Protein AF-A0AAW5UJR3-F1 (afdb_monomer_lite)

pLDDT: mean 90.58, std 7.36, range [49.19, 96.69]

Foldseek 3Di:
DDQKKKWKWKDKVPDDIDTPDMDSDPVVLQVVVVVVQVVQVPDPQWDKADDDRQKIKIWGDDPNDTIIMIIGIDMD

Structure (mmCIF, N/CA/C/O backbon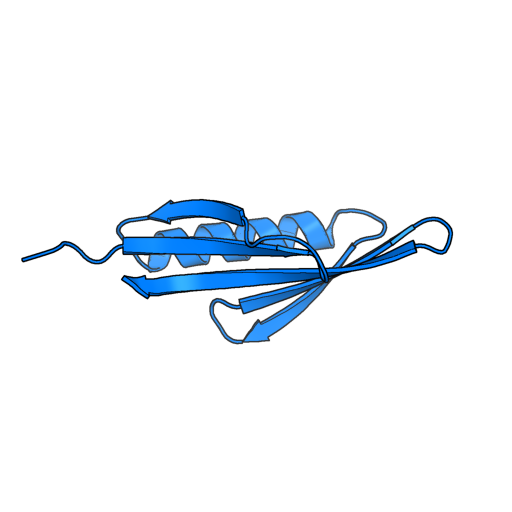e):
data_AF-A0AAW5UJR3-F1
#
_entry.id   AF-A0AAW5UJR3-F1
#
loop_
_atom_site.group_PDB
_atom_site.id
_atom_site.type_symbol
_atom_site.label_atom_id
_atom_site.label_alt_id
_atom_site.label_comp_id
_atom_site.label_asym_id
_atom_site.label_entity_id
_atom_site.label_seq_id
_atom_site.pdbx_PDB_ins_code
_atom_site.Cartn_x
_atom_site.Cartn_y
_atom_site.Cartn_z
_atom_site.occupancy
_atom_site.B_iso_or_equiv
_atom_site.auth_seq_id
_atom_site.auth_comp_id
_atom_site.auth_asym_id
_atom_site.auth_atom_id
_atom_site.pdbx_PDB_model_num
ATOM 1 N N . MET A 1 1 ? -8.451 2.164 27.632 1.00 49.19 1 MET A N 1
ATOM 2 C CA . MET A 1 1 ? -8.411 1.229 26.485 1.00 49.19 1 MET A CA 1
ATOM 3 C C . MET A 1 1 ? -7.827 1.968 25.296 1.00 49.19 1 MET A C 1
ATOM 5 O O . MET A 1 1 ? -8.392 2.986 24.912 1.00 49.19 1 MET A O 1
ATOM 9 N N . ALA A 1 2 ? -6.678 1.532 24.776 1.00 67.50 2 ALA A N 1
ATOM 10 C CA . ALA A 1 2 ? -6.095 2.132 23.578 1.00 67.50 2 ALA A CA 1
ATOM 11 C C . ALA A 1 2 ? -7.082 1.991 22.405 1.00 67.50 2 ALA A C 1
ATOM 13 O O . ALA A 1 2 ? -7.661 0.926 22.193 1.00 67.50 2 ALA A O 1
ATOM 14 N N . ARG A 1 3 ? -7.342 3.093 21.698 1.00 71.56 3 ARG A N 1
ATOM 15 C CA . ARG A 1 3 ? -8.180 3.102 20.494 1.00 71.56 3 ARG A CA 1
ATOM 16 C C . ARG A 1 3 ? -7.363 2.464 19.371 1.00 71.56 3 ARG A C 1
ATOM 18 O O . ARG A 1 3 ? -6.225 2.880 19.181 1.00 71.56 3 ARG A O 1
ATOM 25 N N . ALA A 1 4 ? -7.938 1.501 18.651 1.00 84.44 4 ALA A N 1
ATOM 26 C CA . ALA A 1 4 ? -7.253 0.853 17.533 1.00 84.44 4 ALA A CA 1
ATOM 27 C C . ALA A 1 4 ? -6.764 1.898 16.518 1.00 84.44 4 ALA A C 1
ATOM 29 O O . ALA A 1 4 ? -7.523 2.802 16.146 1.00 84.44 4 ALA A O 1
ATOM 30 N N . LYS A 1 5 ? -5.516 1.760 16.073 1.00 91.31 5 LYS A N 1
ATOM 31 C CA . LYS A 1 5 ? -4.932 2.580 15.010 1.00 91.31 5 LYS A CA 1
ATOM 32 C C . LYS A 1 5 ? -4.535 1.696 13.834 1.00 91.31 5 LYS A C 1
ATOM 34 O O . LYS A 1 5 ? -4.021 0.597 14.009 1.00 91.31 5 LYS A O 1
ATOM 39 N N . TYR A 1 6 ? -4.803 2.193 12.638 1.00 93.19 6 TYR A N 1
ATOM 40 C CA . TYR A 1 6 ? -4.497 1.565 11.363 1.00 93.19 6 TYR A CA 1
ATOM 41 C C . TYR A 1 6 ? -3.481 2.439 10.647 1.00 93.19 6 TYR A C 1
ATOM 43 O O . TYR A 1 6 ? -3.797 3.561 10.257 1.00 93.19 6 TYR A O 1
ATOM 51 N N . TYR A 1 7 ? -2.276 1.927 10.499 1.00 93.62 7 TYR A N 1
ATOM 52 C CA . TYR A 1 7 ? -1.152 2.596 9.876 1.00 93.62 7 TYR A CA 1
ATOM 53 C C . TYR A 1 7 ? -1.015 2.106 8.443 1.00 93.62 7 TYR A C 1
ATOM 55 O O . TYR A 1 7 ? -1.064 0.905 8.195 1.00 93.62 7 TYR A O 1
ATOM 63 N N . ILE A 1 8 ? -0.872 3.028 7.503 1.00 94.94 8 ILE A N 1
ATOM 64 C CA . ILE A 1 8 ? -0.524 2.729 6.121 1.00 94.94 8 ILE A CA 1
ATOM 65 C C . ILE A 1 8 ? 0.984 2.841 6.023 1.00 94.94 8 ILE A C 1
ATOM 67 O O . ILE A 1 8 ? 1.534 3.918 6.252 1.00 94.94 8 ILE A O 1
ATOM 71 N N . LYS A 1 9 ? 1.636 1.733 5.702 1.00 96.00 9 LYS A N 1
ATOM 72 C CA . LYS A 1 9 ? 3.085 1.664 5.572 1.00 96.00 9 LYS A CA 1
ATOM 73 C C . LYS A 1 9 ? 3.476 1.365 4.139 1.00 96.00 9 LYS A C 1
ATOM 75 O O . LYS A 1 9 ? 2.724 0.690 3.430 1.00 96.00 9 LYS A O 1
ATOM 80 N N . SER A 1 10 ? 4.644 1.849 3.749 1.00 95.19 10 SER A N 1
ATOM 81 C CA . SER A 1 10 ? 5.312 1.468 2.515 1.00 95.19 10 SER A CA 1
ATOM 82 C C . SER A 1 10 ? 6.747 1.051 2.764 1.00 95.19 10 SER A C 1
ATOM 84 O O . SER A 1 10 ? 7.388 1.507 3.707 1.00 95.19 10 SER A O 1
ATOM 86 N N . GLN A 1 11 ? 7.262 0.186 1.902 1.00 95.81 11 GLN A N 1
ATOM 87 C CA . GLN A 1 11 ? 8.672 -0.167 1.903 1.00 95.81 11 GLN A CA 1
ATOM 88 C C . GLN A 1 11 ? 9.156 -0.354 0.476 1.00 95.81 11 GLN A C 1
ATOM 90 O O . GLN A 1 11 ? 8.632 -1.198 -0.249 1.00 95.81 11 GLN A O 1
ATOM 95 N N . ILE A 1 12 ? 10.171 0.417 0.099 1.00 93.50 12 ILE A N 1
ATOM 96 C CA . ILE A 1 12 ? 10.956 0.162 -1.106 1.00 93.50 12 ILE A CA 1
ATOM 97 C C . ILE A 1 12 ? 11.962 -0.938 -0.765 1.00 93.50 12 ILE A C 1
ATOM 99 O O . ILE A 1 12 ? 12.565 -0.928 0.308 1.00 93.50 12 ILE A O 1
ATOM 103 N N . GLU A 1 13 ? 12.129 -1.911 -1.656 1.00 88.31 13 GLU A N 1
ATOM 104 C CA . GLU A 1 13 ? 13.089 -2.998 -1.478 1.00 88.31 13 GLU A CA 1
ATOM 105 C C . GLU A 1 13 ? 14.496 -2.458 -1.156 1.00 88.31 13 GLU A C 1
ATOM 107 O O . GLU A 1 13 ? 15.084 -1.706 -1.933 1.00 88.31 13 GLU A O 1
ATOM 112 N N . GLY A 1 14 ? 15.026 -2.842 0.011 1.00 86.56 14 GLY A N 1
ATOM 113 C CA . GLY A 1 14 ? 16.334 -2.395 0.502 1.00 86.56 14 GLY A CA 1
ATOM 114 C C . GLY A 1 14 ? 16.336 -1.070 1.276 1.00 86.56 14 GLY A C 1
ATOM 115 O O . GLY A 1 14 ? 17.395 -0.673 1.757 1.00 86.56 14 GLY A O 1
ATOM 116 N N . GLU A 1 15 ? 15.186 -0.413 1.438 1.00 92.62 15 GLU A N 1
ATOM 117 C CA . GLU A 1 15 ? 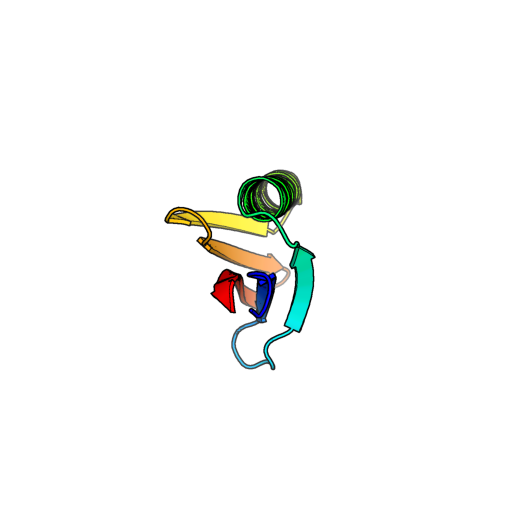15.037 0.831 2.203 1.00 92.62 15 GLU A CA 1
ATOM 118 C C . GLU A 1 15 ? 14.241 0.614 3.507 1.00 92.62 15 GLU A C 1
ATOM 120 O O . GLU A 1 15 ? 13.642 -0.445 3.752 1.00 92.62 15 GLU A O 1
ATOM 125 N N . GLU A 1 16 ? 14.280 1.622 4.382 1.00 92.75 16 GLU A N 1
ATOM 126 C CA . GLU A 1 16 ? 13.520 1.620 5.630 1.00 92.75 16 GLU A CA 1
ATOM 127 C C . GLU A 1 16 ? 12.011 1.711 5.374 1.00 92.75 16 GLU A C 1
ATOM 129 O O . GLU A 1 16 ? 11.540 2.193 4.343 1.00 92.75 16 GLU A O 1
ATOM 134 N N . ILE A 1 17 ? 11.240 1.218 6.341 1.00 94.44 17 ILE A N 1
ATOM 135 C CA . ILE A 1 17 ? 9.783 1.258 6.281 1.00 94.44 17 ILE A CA 1
ATOM 136 C C . ILE A 1 17 ? 9.317 2.687 6.560 1.00 94.44 17 ILE A C 1
ATOM 138 O O . ILE A 1 17 ? 9.615 3.252 7.612 1.00 94.44 17 ILE A O 1
ATOM 142 N N . GLU A 1 18 ? 8.517 3.228 5.652 1.00 95.06 18 GLU A N 1
ATOM 143 C CA . GLU A 1 18 ? 7.906 4.545 5.765 1.00 95.06 18 GLU A CA 1
ATOM 144 C C . GLU A 1 18 ? 6.448 4.430 6.240 1.00 95.06 18 GLU A C 1
ATOM 146 O O . GLU A 1 18 ? 5.696 3.554 5.807 1.00 95.06 18 GLU A O 1
ATOM 151 N N . GLU A 1 19 ? 6.027 5.322 7.141 1.00 94.25 19 GLU A N 1
ATOM 152 C CA . GLU A 1 19 ? 4.620 5.490 7.520 1.00 94.25 19 GLU A CA 1
ATOM 153 C C . GLU A 1 19 ? 3.995 6.608 6.678 1.00 94.25 19 GLU A C 1
ATOM 155 O O . GLU A 1 19 ? 4.301 7.782 6.862 1.00 94.25 19 GLU A O 1
ATOM 160 N N . LEU A 1 20 ? 3.077 6.245 5.783 1.00 93.62 20 LEU A N 1
ATOM 161 C CA . LEU A 1 20 ? 2.418 7.187 4.877 1.00 93.62 20 LEU A CA 1
ATOM 162 C C . LEU A 1 20 ? 1.252 7.922 5.543 1.00 93.62 20 LEU A C 1
ATOM 164 O O . LEU A 1 20 ? 0.997 9.093 5.268 1.00 93.62 20 LEU A O 1
ATOM 168 N N . ALA A 1 21 ? 0.486 7.215 6.372 1.00 92.62 21 ALA A N 1
ATOM 169 C CA . ALA A 1 21 ? -0.692 7.761 7.034 1.00 92.62 21 ALA A CA 1
ATOM 170 C C . ALA A 1 21 ? -1.119 6.886 8.213 1.00 92.62 21 ALA A C 1
ATOM 172 O O . ALA A 1 21 ? -0.838 5.690 8.253 1.00 92.62 21 ALA A O 1
ATOM 173 N N . ASN A 1 22 ? -1.905 7.450 9.130 1.00 93.25 22 ASN A N 1
ATOM 174 C CA . ASN A 1 22 ? -2.598 6.675 10.151 1.00 93.25 22 ASN A CA 1
ATOM 175 C C . ASN A 1 22 ? -4.067 7.085 10.282 1.00 93.25 22 ASN A C 1
ATOM 177 O O . ASN A 1 22 ? -4.454 8.239 10.105 1.00 93.25 22 ASN A O 1
ATOM 181 N N . PHE A 1 23 ? -4.901 6.099 10.593 1.00 92.50 23 PHE A N 1
ATOM 182 C CA . PHE A 1 23 ? -6.342 6.236 10.718 1.00 92.50 23 PHE A CA 1
ATOM 183 C C . PHE A 1 23 ? -6.832 5.513 11.967 1.00 92.50 23 PHE A C 1
ATOM 185 O O . PHE A 1 23 ? -6.283 4.505 12.396 1.00 92.50 23 PHE A O 1
ATOM 192 N N . THR A 1 24 ? -7.927 5.989 12.546 1.00 91.12 24 THR A N 1
ATOM 193 C CA . THR A 1 24 ? -8.577 5.322 13.690 1.00 91.12 24 THR A CA 1
ATOM 194 C C . THR A 1 24 ? -9.657 4.329 13.261 1.00 91.12 24 THR A C 1
ATOM 196 O O . THR A 1 24 ? -10.170 3.571 14.083 1.00 91.12 24 THR A O 1
ATOM 199 N N . ARG A 1 25 ? -10.022 4.320 11.971 1.00 89.94 25 ARG A N 1
ATOM 200 C CA . ARG A 1 25 ? -11.031 3.423 11.402 1.00 89.94 25 ARG A CA 1
ATOM 201 C C . ARG A 1 25 ? -10.472 2.629 10.223 1.00 89.94 25 ARG A C 1
ATOM 203 O O . ARG A 1 25 ? -9.768 3.184 9.379 1.00 89.94 25 ARG A O 1
ATOM 210 N N . LYS A 1 26 ? -10.839 1.346 10.157 1.00 90.50 26 LYS A N 1
ATOM 211 C CA . LYS A 1 26 ? -10.382 0.407 9.123 1.00 90.50 26 LYS A CA 1
ATOM 212 C C . LYS A 1 26 ? -10.864 0.799 7.724 1.00 90.50 26 LYS A C 1
ATOM 214 O O . LYS A 1 26 ? -10.083 0.754 6.785 1.00 90.50 26 LYS A O 1
ATOM 219 N N . ASP A 1 2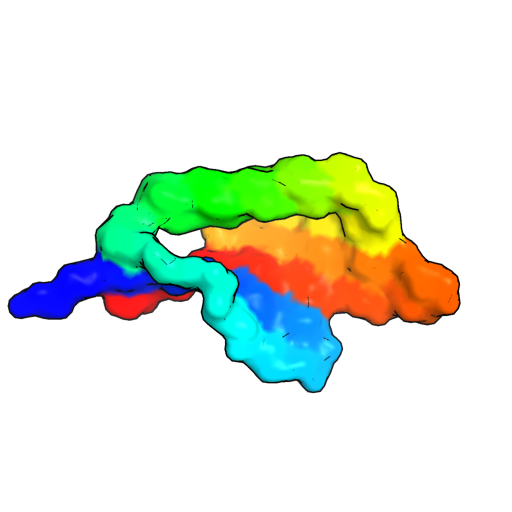7 ? -12.120 1.224 7.597 1.00 92.31 27 ASP A N 1
ATOM 220 C CA . ASP A 1 27 ? -12.727 1.629 6.321 1.00 92.31 27 ASP A CA 1
ATOM 221 C C . ASP A 1 27 ? -11.970 2.794 5.672 1.00 92.31 27 ASP A C 1
ATOM 223 O O . ASP A 1 27 ? -11.759 2.802 4.462 1.00 92.31 27 ASP A O 1
ATOM 227 N N . LYS A 1 28 ? -11.503 3.754 6.480 1.00 93.94 28 LYS A N 1
ATOM 228 C CA . LYS A 1 28 ? -10.705 4.889 6.003 1.00 93.94 28 LYS A CA 1
ATOM 229 C C . LYS A 1 28 ? -9.311 4.476 5.547 1.00 93.94 28 LYS A C 1
ATOM 231 O O . LYS A 1 28 ? -8.883 4.917 4.484 1.00 93.94 28 LYS A O 1
ATOM 236 N N . ALA A 1 29 ? -8.652 3.595 6.296 1.00 93.25 29 ALA A N 1
ATOM 237 C CA . ALA A 1 29 ? -7.364 3.031 5.903 1.00 93.25 29 ALA A CA 1
ATOM 238 C C . ALA A 1 29 ? -7.464 2.254 4.576 1.00 93.25 29 ALA A C 1
ATOM 240 O O . ALA A 1 29 ? -6.653 2.448 3.674 1.00 93.25 29 ALA A O 1
ATOM 241 N N . GLU A 1 30 ? -8.505 1.433 4.413 1.00 93.62 30 GLU A N 1
ATOM 242 C CA . GLU A 1 30 ? -8.749 0.704 3.165 1.00 93.62 30 GLU A CA 1
ATOM 243 C C . GLU A 1 30 ? -9.097 1.641 2.003 1.00 93.62 30 GLU A C 1
ATOM 245 O O . GLU A 1 30 ? -8.601 1.443 0.897 1.00 93.62 30 GLU A O 1
ATOM 250 N N . GLN A 1 31 ? -9.916 2.676 2.225 1.00 95.25 31 GLN A N 1
ATOM 251 C CA . GLN A 1 31 ? -10.208 3.689 1.202 1.00 95.25 31 GLN A CA 1
ATOM 252 C C . GLN A 1 31 ? -8.935 4.394 0.726 1.00 95.25 31 GLN A C 1
ATOM 254 O O . GLN A 1 31 ? -8.758 4.561 -0.479 1.00 95.25 31 GLN A O 1
ATOM 259 N N . PHE A 1 32 ? -8.048 4.760 1.653 1.00 94.75 32 PHE A N 1
ATOM 260 C CA . PHE A 1 32 ? -6.773 5.392 1.332 1.00 94.75 32 PHE A CA 1
ATOM 261 C C . PHE A 1 32 ? -5.873 4.464 0.508 1.00 94.75 32 PHE A C 1
ATOM 263 O O . PHE A 1 32 ? -5.429 4.843 -0.573 1.00 94.75 32 PHE A O 1
ATOM 270 N N . LEU A 1 33 ? -5.680 3.218 0.958 1.00 94.31 33 LEU A N 1
ATOM 271 C CA . LEU A 1 33 ? -4.854 2.236 0.249 1.00 94.31 33 LEU A CA 1
ATOM 272 C C . LEU A 1 33 ? -5.395 1.928 -1.162 1.00 94.31 33 LEU A C 1
ATOM 274 O O . LEU A 1 33 ? -4.635 1.852 -2.125 1.00 94.31 33 LEU A O 1
ATOM 278 N N . ASN A 1 34 ? -6.717 1.789 -1.304 1.00 94.31 34 ASN A N 1
ATOM 279 C CA . ASN A 1 34 ? -7.370 1.616 -2.606 1.00 94.31 34 ASN A CA 1
ATOM 280 C C . ASN A 1 34 ? -7.188 2.843 -3.514 1.00 94.31 34 ASN A C 1
ATOM 282 O O . ASN A 1 34 ? -7.099 2.695 -4.733 1.00 94.31 34 ASN A O 1
ATOM 286 N N . GLY A 1 35 ? -7.174 4.045 -2.930 1.00 94.94 35 GLY A N 1
ATOM 287 C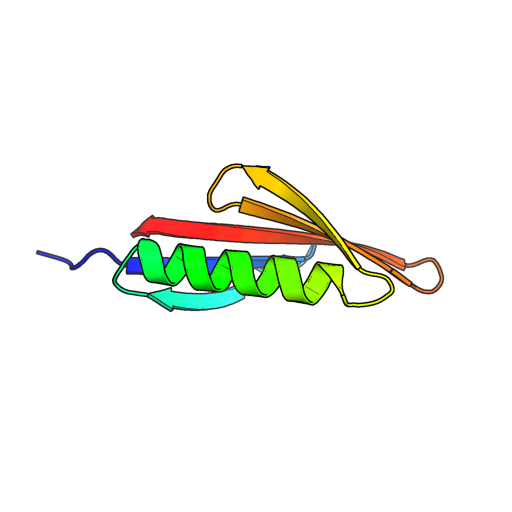 CA . GLY A 1 35 ? -6.868 5.293 -3.623 1.00 94.94 35 GLY A CA 1
ATOM 288 C C . GLY A 1 35 ? -5.464 5.262 -4.215 1.00 94.94 35 GLY A C 1
ATOM 289 O O . GLY A 1 35 ? -5.338 5.360 -5.434 1.00 94.94 35 GLY A O 1
ATOM 290 N N . LEU A 1 36 ? -4.456 4.987 -3.381 1.00 94.12 36 LEU A N 1
ATOM 291 C CA . LEU A 1 36 ? -3.054 4.876 -3.801 1.00 94.12 36 LEU A CA 1
ATOM 292 C C . LEU A 1 36 ? -2.873 3.890 -4.958 1.00 94.12 36 LEU A C 1
ATOM 294 O O . LEU A 1 36 ? -2.263 4.212 -5.972 1.00 94.12 36 LEU A O 1
ATOM 298 N N . PHE A 1 37 ? -3.465 2.700 -4.863 1.00 94.44 37 PHE A N 1
ATOM 299 C CA . PHE A 1 37 ? -3.380 1.717 -5.945 1.00 94.44 37 PHE A CA 1
ATOM 300 C C . PHE A 1 37 ? -3.992 2.209 -7.260 1.00 94.44 37 PHE A C 1
ATOM 302 O O . PHE A 1 37 ? -3.452 1.955 -8.337 1.00 94.44 37 PHE A O 1
ATOM 309 N N . ARG A 1 38 ? -5.125 2.920 -7.198 1.00 94.06 38 ARG A N 1
ATOM 310 C CA . ARG A 1 38 ? -5.750 3.505 -8.393 1.00 94.06 38 ARG A CA 1
ATOM 311 C C . ARG A 1 38 ? -4.907 4.621 -8.992 1.00 94.06 38 ARG A C 1
ATOM 313 O O . ARG A 1 38 ? -4.957 4.789 -10.207 1.00 94.06 38 ARG A O 1
ATOM 320 N N . GLU A 1 39 ? -4.195 5.381 -8.168 1.00 93.75 39 GLU A N 1
ATOM 321 C CA . GLU A 1 39 ? -3.261 6.408 -8.627 1.00 93.75 39 GLU A CA 1
ATOM 322 C C . GLU A 1 39 ? -2.075 5.765 -9.340 1.00 93.75 39 GLU A C 1
ATOM 324 O O . GLU A 1 39 ? -1.885 6.047 -10.519 1.00 93.75 39 GLU A O 1
ATOM 329 N N . TYR A 1 40 ? -1.392 4.803 -8.709 1.00 92.25 40 TYR A N 1
ATOM 330 C CA . TYR A 1 40 ? -0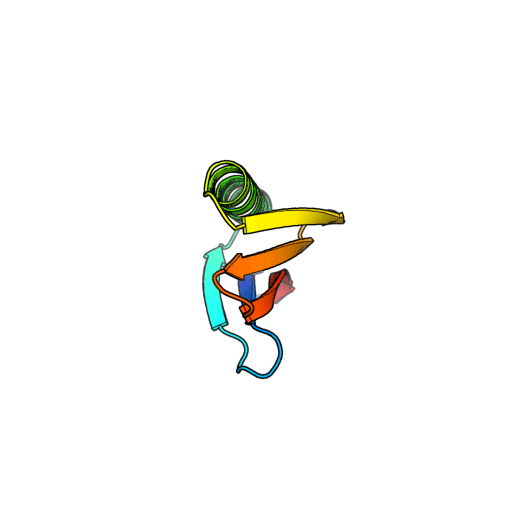.270 4.091 -9.335 1.00 92.25 40 TYR A CA 1
ATOM 331 C C . TYR A 1 40 ? -0.657 3.386 -10.633 1.00 92.25 40 TYR A C 1
ATOM 333 O O . TYR A 1 40 ? 0.132 3.347 -11.565 1.00 92.25 40 TYR A O 1
ATOM 341 N N . ARG A 1 41 ? -1.891 2.883 -10.750 1.00 91.00 41 ARG A N 1
ATOM 342 C CA . ARG A 1 41 ? -2.366 2.241 -11.986 1.00 91.00 41 ARG A CA 1
ATOM 343 C C . ARG A 1 41 ? -2.493 3.219 -13.162 1.00 91.00 41 ARG A C 1
ATOM 345 O O . ARG A 1 41 ? -2.550 2.782 -14.307 1.00 91.00 41 ARG A O 1
ATOM 352 N N . LYS A 1 42 ? -2.619 4.519 -12.887 1.00 92.12 42 LYS A N 1
ATOM 353 C CA . LYS A 1 42 ? -2.676 5.582 -13.902 1.00 92.12 42 LYS A CA 1
ATOM 354 C C . LYS A 1 42 ? -1.307 6.194 -14.185 1.00 92.12 42 LYS A C 1
ATOM 356 O O . LYS A 1 42 ? -1.188 6.945 -15.147 1.00 92.12 42 LYS A O 1
ATOM 361 N N . THR A 1 43 ? -0.322 5.945 -13.330 1.00 90.00 43 THR A N 1
ATOM 362 C CA . THR A 1 43 ? 1.024 6.486 -13.478 1.00 90.00 43 THR A CA 1
ATOM 363 C C . THR A 1 43 ? 1.827 5.585 -14.406 1.00 90.00 43 THR A C 1
ATOM 365 O O . THR A 1 43 ? 1.972 4.392 -14.148 1.00 90.00 43 THR A O 1
ATOM 368 N N . ASP A 1 44 ? 2.375 6.159 -15.474 1.00 85.31 44 ASP A N 1
ATOM 369 C CA . ASP A 1 44 ? 3.301 5.438 -16.344 1.00 85.31 44 ASP A CA 1
ATOM 370 C C . ASP A 1 44 ? 4.501 4.920 -15.538 1.00 85.31 44 ASP A C 1
ATOM 372 O O . ASP A 1 44 ? 4.946 5.562 -14.584 1.00 85.31 44 ASP A O 1
ATOM 376 N N . ASN A 1 45 ? 5.038 3.764 -15.935 1.00 89.62 45 ASN A N 1
ATOM 377 C CA . ASN A 1 45 ? 6.161 3.072 -15.286 1.00 89.62 45 ASN A CA 1
ATOM 378 C C . ASN A 1 45 ? 5.875 2.445 -13.912 1.00 89.62 45 ASN A C 1
ATOM 380 O O . ASN A 1 45 ? 6.788 1.851 -13.340 1.00 89.62 45 ASN A O 1
ATOM 384 N N . PHE A 1 46 ? 4.645 2.531 -13.396 1.00 91.06 46 PHE A N 1
ATOM 385 C CA . PHE A 1 46 ? 4.222 1.808 -12.198 1.00 91.06 46 PHE A CA 1
ATOM 386 C C . PHE A 1 46 ? 3.267 0.667 -12.559 1.00 91.06 46 PHE A C 1
ATOM 388 O O . PHE A 1 46 ? 2.254 0.857 -13.231 1.00 91.06 46 PHE A O 1
ATOM 395 N N . TYR A 1 47 ? 3.562 -0.526 -12.050 1.00 91.88 47 TYR A N 1
ATOM 396 C CA . TYR A 1 47 ? 2.771 -1.737 -12.252 1.00 91.88 47 TYR A CA 1
ATOM 397 C C . TYR A 1 47 ? 2.283 -2.244 -10.893 1.00 91.88 47 TYR A C 1
ATOM 399 O O . TYR A 1 47 ? 2.976 -3.005 -10.214 1.00 91.88 47 TYR A O 1
ATOM 407 N N . PRO A 1 48 ? 1.120 -1.764 -10.418 1.00 94.00 48 PRO A N 1
ATOM 408 C CA . PRO A 1 48 ? 0.611 -2.167 -9.121 1.00 94.00 48 PRO A CA 1
ATOM 409 C C . PRO A 1 48 ? -0.146 -3.502 -9.197 1.00 94.00 48 PRO A C 1
ATOM 411 O O . PRO A 1 48 ? -1.020 -3.714 -10.041 1.00 94.00 48 PRO A O 1
ATOM 414 N N . HIS A 1 49 ? 0.133 -4.385 -8.241 1.00 94.38 49 HIS A N 1
ATOM 415 C CA . HIS A 1 49 ? -0.433 -5.721 -8.083 1.00 94.38 49 HIS A CA 1
ATOM 416 C C . HIS A 1 49 ? -1.134 -5.857 -6.730 1.00 94.38 49 HIS A C 1
ATOM 418 O O . HIS A 1 49 ? -0.510 -5.808 -5.666 1.00 94.38 49 HIS A O 1
ATOM 424 N N . TRP A 1 50 ? -2.451 -6.061 -6.764 1.00 94.56 50 TRP A N 1
ATOM 425 C CA . TRP A 1 50 ? -3.248 -6.283 -5.559 1.00 94.56 50 TRP A CA 1
ATOM 426 C C . TRP A 1 50 ? -3.117 -7.740 -5.109 1.00 94.56 50 TRP A C 1
ATOM 428 O O . TRP A 1 50 ? -3.626 -8.641 -5.773 1.00 94.56 50 TRP A O 1
ATOM 438 N N . VAL A 1 51 ? -2.421 -7.979 -3.995 1.00 93.50 51 VAL A N 1
ATOM 439 C CA . VAL A 1 51 ? -2.088 -9.342 -3.541 1.00 93.50 51 VAL A CA 1
ATOM 440 C C . VAL A 1 51 ? -3.152 -9.881 -2.585 1.00 93.50 51 VAL A C 1
ATOM 442 O O . VAL A 1 51 ? -3.585 -11.023 -2.712 1.00 93.50 51 VAL A O 1
ATOM 445 N N . ARG A 1 52 ? -3.592 -9.067 -1.616 1.00 90.88 52 ARG A N 1
ATOM 446 C CA . ARG A 1 52 ? -4.685 -9.402 -0.684 1.00 90.88 52 ARG A CA 1
ATOM 447 C C . ARG A 1 52 ? -5.312 -8.135 -0.108 1.00 90.88 52 ARG A C 1
ATOM 449 O O . ARG A 1 52 ? -4.774 -7.042 -0.241 1.00 90.88 52 ARG A O 1
ATOM 456 N N . GLN A 1 53 ? -6.453 -8.264 0.563 1.00 88.19 53 GLN A N 1
ATOM 457 C CA . GLN A 1 53 ? -7.097 -7.118 1.209 1.00 88.19 53 GLN A CA 1
ATOM 458 C C . GLN A 1 53 ? -6.141 -6.425 2.195 1.00 88.19 53 GLN A C 1
ATOM 460 O O . GLN A 1 53 ? -5.584 -7.070 3.082 1.00 88.19 53 GLN A O 1
ATOM 465 N N . GLY A 1 54 ? -5.964 -5.111 2.028 1.00 92.25 54 GLY A N 1
ATOM 466 C CA . GLY A 1 54 ? -5.055 -4.312 2.853 1.00 92.25 54 GLY A CA 1
ATOM 467 C C . GLY A 1 54 ? -3.574 -4.450 2.489 1.00 92.25 54 GLY A C 1
ATOM 468 O O . GLY A 1 54 ? -2.741 -4.038 3.292 1.00 92.25 54 GLY A O 1
ATOM 469 N N . TYR A 1 55 ? -3.241 -5.028 1.327 1.00 94.75 55 TYR A N 1
ATOM 470 C CA . TYR A 1 55 ? -1.864 -5.174 0.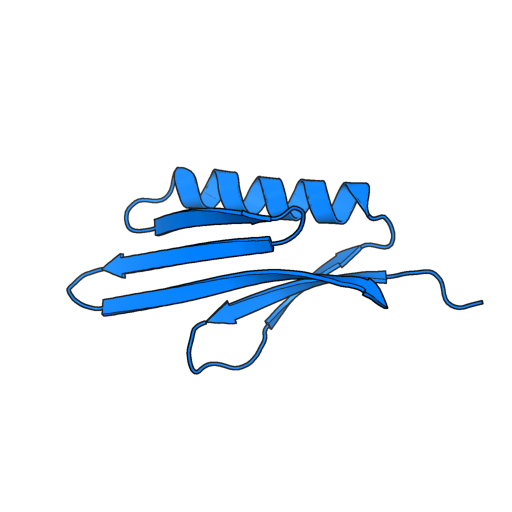855 1.00 94.75 55 TYR A CA 1
ATOM 471 C C . TYR A 1 55 ? -1.754 -5.199 -0.674 1.00 94.75 55 TYR A C 1
ATOM 473 O O . TYR A 1 55 ? -2.369 -6.034 -1.348 1.00 94.75 55 TYR A O 1
ATOM 481 N N . PHE A 1 56 ? -0.898 -4.341 -1.220 1.00 95.94 56 PHE A N 1
ATOM 482 C CA . PHE A 1 56 ? -0.515 -4.385 -2.626 1.00 95.94 56 PHE A CA 1
ATOM 483 C C . PHE A 1 56 ? 0.980 -4.130 -2.791 1.00 95.94 56 PHE A C 1
ATOM 485 O O . PHE A 1 56 ? 1.632 -3.550 -1.925 1.00 95.94 56 PHE A O 1
ATOM 492 N N . LYS A 1 57 ? 1.519 -4.584 -3.917 1.00 95.75 57 LYS A N 1
ATOM 493 C CA . LYS A 1 57 ? 2.888 -4.297 -4.344 1.00 95.75 57 LYS A CA 1
ATOM 494 C C . LYS A 1 57 ? 2.845 -3.440 -5.589 1.00 95.75 57 LYS A C 1
ATOM 496 O O . LYS A 1 57 ? 1.881 -3.530 -6.340 1.00 95.75 57 LYS A O 1
ATOM 501 N N . THR A 1 58 ? 3.874 -2.653 -5.825 1.00 94.25 58 THR A N 1
ATOM 502 C CA . THR A 1 58 ? 4.044 -1.926 -7.076 1.00 94.25 58 THR A CA 1
ATOM 503 C C . THR A 1 58 ? 5.455 -2.114 -7.568 1.00 94.25 58 THR A C 1
ATOM 505 O O . THR A 1 58 ? 6.403 -1.899 -6.819 1.00 94.25 58 THR A O 1
ATOM 508 N N . GLU A 1 59 ? 5.585 -2.506 -8.824 1.00 92.81 59 GLU A N 1
ATOM 509 C CA . GLU A 1 59 ? 6.868 -2.521 -9.506 1.00 92.81 59 GLU A CA 1
ATOM 510 C C . GLU A 1 59 ? 7.027 -1.192 -10.237 1.00 92.81 59 GLU A C 1
ATOM 512 O O . GLU A 1 59 ? 6.161 -0.788 -11.014 1.00 92.81 59 GLU A O 1
ATOM 517 N N . PHE A 1 60 ? 8.118 -0.491 -9.966 1.00 89.75 60 PHE A N 1
ATOM 518 C CA . PHE A 1 60 ? 8.529 0.673 -10.729 1.00 89.75 60 PHE A CA 1
ATOM 519 C C . PHE A 1 60 ? 9.614 0.253 -11.714 1.00 89.75 60 PHE A C 1
ATOM 521 O O . PHE A 1 60 ? 10.641 -0.275 -11.286 1.00 89.75 60 PHE A O 1
ATOM 528 N N . ALA A 1 61 ? 9.402 0.502 -13.007 1.00 87.25 61 ALA A N 1
ATOM 529 C CA . ALA A 1 61 ? 10.380 0.207 -14.052 1.00 87.25 61 ALA A CA 1
ATOM 530 C C . ALA A 1 61 ? 10.688 1.462 -14.874 1.00 87.25 61 ALA A C 1
ATOM 532 O O . ALA A 1 61 ? 9.870 1.904 -15.678 1.00 87.25 61 ALA A O 1
ATOM 533 N N . CYS A 1 62 ? 11.879 2.034 -14.705 1.00 83.88 62 CYS A N 1
ATOM 534 C CA . CYS A 1 62 ? 12.321 3.198 -15.475 1.00 83.88 62 CYS A CA 1
ATOM 535 C C . CYS A 1 62 ? 13.811 3.091 -15.812 1.00 83.88 62 CYS A C 1
ATOM 537 O O . CYS A 1 62 ? 14.633 2.895 -14.923 1.00 83.88 62 CYS A O 1
ATOM 539 N N . LEU A 1 63 ? 14.166 3.230 -17.097 1.00 79.81 63 LEU A N 1
ATOM 540 C CA . LEU A 1 63 ? 15.556 3.290 -17.587 1.00 79.81 63 LEU A CA 1
ATOM 541 C C . LEU A 1 63 ? 16.482 2.183 -17.030 1.00 79.81 63 LEU A C 1
ATOM 543 O O . LEU A 1 63 ? 17.634 2.437 -16.688 1.00 79.81 63 LEU A O 1
ATOM 547 N N . GLY A 1 64 ? 15.981 0.947 -16.933 1.00 75.12 64 GLY A N 1
ATOM 548 C CA . GLY A 1 64 ? 16.746 -0.205 -16.433 1.00 75.12 64 GLY A CA 1
ATOM 549 C C . GLY A 1 64 ? 16.815 -0.325 -14.906 1.00 75.12 64 GLY A C 1
ATOM 550 O O . GLY A 1 64 ? 17.422 -1.269 -14.405 1.00 75.12 64 GLY A O 1
ATOM 551 N N . LEU A 1 65 ? 16.180 0.585 -14.163 1.00 77.88 65 LEU A N 1
ATOM 552 C CA . LEU A 1 65 ? 15.942 0.447 -12.730 1.00 77.88 65 LEU A CA 1
ATOM 553 C C . LEU A 1 65 ? 14.584 -0.212 -12.509 1.00 77.88 65 LEU A C 1
ATOM 555 O O . LEU A 1 65 ? 13.554 0.378 -12.837 1.00 77.88 65 LEU A O 1
ATOM 559 N N . ASN A 1 66 ? 14.607 -1.401 -11.911 1.00 85.75 66 ASN A N 1
ATOM 560 C CA . ASN A 1 66 ? 13.421 -2.074 -11.398 1.00 85.75 66 ASN A CA 1
ATOM 561 C C . ASN A 1 66 ? 13.465 -2.016 -9.873 1.00 85.75 66 ASN A C 1
ATOM 563 O O . ASN A 1 66 ? 14.431 -2.483 -9.270 1.00 85.75 66 ASN A O 1
ATOM 567 N N . ARG A 1 67 ? 12.446 -1.419 -9.253 1.00 89.44 67 ARG A N 1
ATOM 568 C CA . ARG A 1 67 ? 12.289 -1.402 -7.794 1.00 89.44 67 ARG A CA 1
ATOM 569 C C . ARG A 1 67 ? 10.905 -1.891 -7.418 1.00 89.44 67 ARG A C 1
ATOM 571 O O . ARG A 1 67 ? 9.918 -1.461 -8.012 1.00 89.44 67 ARG A O 1
ATOM 578 N N . THR A 1 68 ? 10.844 -2.741 -6.405 1.00 93.25 68 THR A N 1
ATOM 579 C CA . THR A 1 68 ? 9.577 -3.175 -5.822 1.00 93.25 68 THR A CA 1
ATOM 580 C C . THR A 1 68 ? 9.272 -2.326 -4.600 1.00 93.25 68 THR A C 1
ATOM 582 O O . THR A 1 68 ? 10.114 -2.188 -3.714 1.00 93.25 68 THR A O 1
ATOM 585 N N . THR A 1 69 ? 8.055 -1.796 -4.533 1.00 94.12 69 THR A N 1
ATOM 586 C CA . THR A 1 69 ? 7.535 -1.108 -3.352 1.00 94.12 69 THR A CA 1
ATOM 587 C C . THR A 1 69 ? 6.309 -1.836 -2.832 1.00 94.12 69 THR A C 1
ATOM 589 O O . THR A 1 69 ? 5.347 -2.074 -3.564 1.00 94.12 69 THR A O 1
ATOM 592 N N . GLU A 1 70 ? 6.318 -2.192 -1.557 1.00 96.50 70 GLU A N 1
ATOM 593 C CA . GLU A 1 70 ? 5.188 -2.822 -0.884 1.00 96.50 70 GLU A CA 1
ATOM 594 C C . GLU A 1 70 ? 4.387 -1.795 -0.093 1.00 96.50 70 GLU A C 1
ATOM 596 O O . GLU A 1 70 ? 4.968 -0.880 0.479 1.00 96.50 70 GLU A O 1
ATOM 601 N N . TYR A 1 71 ? 3.064 -1.965 -0.029 1.00 96.25 71 TYR A N 1
ATOM 602 C CA . TYR A 1 71 ? 2.153 -1.108 0.728 1.00 96.25 71 TYR A CA 1
ATOM 603 C C . TYR A 1 71 ? 1.183 -1.968 1.534 1.00 96.25 71 TYR A C 1
ATOM 605 O O . TYR A 1 71 ? 0.492 -2.815 0.961 1.00 96.25 71 TYR A O 1
ATOM 613 N N . TRP A 1 72 ? 1.078 -1.748 2.847 1.00 96.69 72 TRP A N 1
ATOM 614 C CA . TRP A 1 72 ? 0.167 -2.511 3.709 1.00 96.69 72 TRP A CA 1
ATOM 615 C C . TRP A 1 72 ? -0.489 -1.678 4.804 1.00 96.69 72 TRP A C 1
ATOM 617 O O . TRP A 1 72 ? -0.018 -0.608 5.184 1.00 96.69 72 TRP A O 1
ATOM 627 N N . ILE A 1 73 ? -1.592 -2.213 5.328 1.00 95.12 73 ILE A N 1
ATOM 628 C CA . ILE A 1 73 ? -2.248 -1.716 6.537 1.00 95.12 73 ILE A CA 1
ATOM 629 C C . ILE A 1 73 ? -1.748 -2.523 7.733 1.00 95.12 73 ILE A C 1
ATOM 631 O O . ILE A 1 73 ? -1.943 -3.737 7.793 1.00 95.12 73 ILE A O 1
ATOM 635 N N . GLU A 1 74 ? -1.179 -1.848 8.721 1.00 94.00 74 GLU A N 1
ATOM 636 C CA . GLU A 1 74 ? -0.803 -2.430 10.006 1.00 94.00 74 GLU A CA 1
ATOM 637 C C . GLU A 1 74 ? -1.730 -1.937 11.120 1.00 94.00 74 GLU A C 1
ATOM 639 O O . GLU A 1 74 ? -2.073 -0.758 11.188 1.00 94.00 74 GLU A O 1
ATOM 644 N N . LYS A 1 75 ? -2.168 -2.843 11.998 1.00 89.44 75 LYS A N 1
ATOM 645 C CA . LYS A 1 75 ? -3.074 -2.530 13.110 1.00 89.44 75 LYS A CA 1
ATOM 646 C C . LYS A 1 75 ? -2.319 -2.591 14.439 1.00 89.44 75 LYS A C 1
ATOM 648 O O . LYS A 1 75 ? -1.742 -3.633 14.738 1.00 89.44 75 LYS A O 1
ATOM 653 N N . TYR A 1 76 ? -2.440 -1.536 15.245 1.00 78.69 76 TYR A N 1
ATOM 654 C CA . TYR A 1 76 ? -1.999 -1.472 16.646 1.00 78.69 76 TYR A CA 1
ATOM 655 C C . TYR A 1 76 ? -3.170 -1.216 17.600 1.00 78.69 76 TYR A C 1
ATOM 657 O O . TYR A 1 76 ? -4.152 -0.537 17.200 1.00 78.69 76 TYR A O 1
#

Secondary structure (DSSP, 8-state):
-PPP-EEEEEEETTSPPEEEEEESSHHHHHHHHHHHHHHHTTSTTEEEEEEETTEEEEEEEETTEEEEEEEEEEE-

Sequence (76 aa):
MARAKYYIKSQIEGEEIEELANFTRKDKAEQFLNGLFREYRKTDNFYPHWVRQGYFKTEFACLGLNRTTEYWIEKY

Organism: NCBI:txid165179

Radius of gyration: 13.2 Å; chains: 1; bounding box: 30×17×44 Å